Protein AF-A0A353LWJ9-F1 (afdb_monomer_lite)

Radius of gyration: 13.91 Å; chains: 1; bounding box: 26×33×42 Å

Structure (mmCIF, N/CA/C/O backbone):
data_AF-A0A353LWJ9-F1
#
_entry.id   AF-A0A353LWJ9-F1
#
loop_
_atom_site.group_PDB
_atom_site.id
_atom_site.type_symbol
_atom_site.label_atom_id
_atom_site.label_alt_id
_atom_site.label_comp_id
_atom_site.label_asym_id
_atom_site.label_entity_id
_atom_site.label_seq_id
_atom_site.pdbx_PDB_ins_code
_atom_site.Cartn_x
_atom_site.Cartn_y
_atom_site.Cartn_z
_atom_site.occupancy
_atom_site.B_iso_or_equiv
_atom_site.auth_seq_id
_atom_site.auth_comp_id
_atom_site.auth_asym_id
_atom_site.auth_atom_id
_atom_site.pdbx_PDB_model_num
ATOM 1 N N . MET A 1 1 ? -7.463 10.115 -16.243 1.00 48.38 1 MET A N 1
ATOM 2 C CA . MET A 1 1 ? -6.421 9.233 -15.682 1.00 48.38 1 MET A CA 1
ATOM 3 C C . MET A 1 1 ? -7.128 8.293 -14.727 1.00 48.38 1 MET A C 1
ATOM 5 O O . MET A 1 1 ? -7.811 8.787 -13.840 1.00 48.38 1 MET A O 1
ATOM 9 N N . SER A 1 2 ? -7.089 6.989 -14.992 1.00 74.62 2 SER A N 1
ATOM 10 C CA . SER A 1 2 ? -7.860 5.989 -14.246 1.00 74.62 2 SER A CA 1
ATOM 11 C C . SER A 1 2 ? -6.949 5.334 -13.216 1.00 74.62 2 SER A C 1
ATOM 13 O O . SER A 1 2 ? -6.092 4.542 -13.590 1.00 74.62 2 SER A O 1
ATOM 15 N N . TYR A 1 3 ? -7.115 5.683 -11.945 1.00 80.06 3 TYR A N 1
ATOM 16 C CA . TYR A 1 3 ? -6.455 4.996 -10.838 1.00 80.06 3 TYR A CA 1
ATOM 17 C C . TYR A 1 3 ? -7.334 3.849 -10.332 1.00 80.06 3 TYR A C 1
ATOM 19 O O . TYR A 1 3 ? -8.536 3.795 -10.595 1.00 80.06 3 TYR A O 1
ATOM 27 N N . VAL A 1 4 ? -6.728 2.918 -9.605 1.00 85.12 4 VAL A N 1
ATOM 28 C CA . VAL A 1 4 ? -7.444 1.869 -8.883 1.00 85.12 4 VAL A CA 1
ATOM 29 C C . VAL A 1 4 ? -7.578 2.265 -7.431 1.00 85.12 4 VAL A C 1
ATOM 31 O O . VAL A 1 4 ? -6.580 2.450 -6.742 1.00 85.12 4 VAL A O 1
ATOM 34 N N . GLU A 1 5 ? -8.816 2.332 -6.957 1.00 87.25 5 GLU A N 1
ATOM 35 C CA . GLU A 1 5 ? -9.094 2.472 -5.535 1.00 87.25 5 GLU A CA 1
ATOM 36 C C . GLU A 1 5 ? -8.991 1.121 -4.835 1.00 87.25 5 GLU A C 1
ATOM 38 O O . GLU A 1 5 ? -9.703 0.169 -5.157 1.00 87.25 5 GLU A O 1
ATOM 43 N N . VAL A 1 6 ? -8.122 1.065 -3.835 1.00 86.69 6 VAL A N 1
ATOM 44 C CA . VAL A 1 6 ? -7.999 -0.047 -2.903 1.00 86.69 6 VAL A CA 1
ATOM 45 C C . VAL A 1 6 ? -8.400 0.463 -1.530 1.00 86.69 6 VAL A C 1
ATOM 47 O O . VAL A 1 6 ? -7.777 1.374 -0.991 1.00 86.69 6 VAL A O 1
ATOM 50 N N . LYS A 1 7 ? -9.445 -0.126 -0.952 1.00 86.88 7 LYS A N 1
ATOM 51 C CA . LYS A 1 7 ? -9.912 0.211 0.395 1.00 86.88 7 LYS A CA 1
ATOM 52 C C . LYS A 1 7 ? -9.564 -0.941 1.320 1.00 86.88 7 LYS A C 1
ATOM 54 O O . LYS A 1 7 ? -10.064 -2.043 1.129 1.00 86.88 7 LYS A O 1
ATOM 59 N N . LEU A 1 8 ? -8.707 -0.668 2.292 1.00 85.50 8 LEU A N 1
ATOM 60 C CA . LEU A 1 8 ? -8.315 -1.603 3.340 1.00 85.50 8 LEU A CA 1
ATOM 61 C C . LEU A 1 8 ? -8.634 -0.989 4.696 1.00 85.50 8 LEU A C 1
ATOM 63 O O . LEU A 1 8 ? -8.748 0.226 4.837 1.00 85.50 8 LEU A O 1
ATOM 67 N N . ARG A 1 9 ? -8.806 -1.817 5.711 1.00 84.19 9 ARG A N 1
ATOM 68 C CA . ARG A 1 9 ? -8.881 -1.382 7.103 1.00 84.19 9 ARG A CA 1
ATOM 69 C C . ARG A 1 9 ? -7.539 -1.589 7.770 1.00 84.19 9 ARG A C 1
ATOM 71 O O . ARG A 1 9 ? -6.617 -2.148 7.189 1.00 84.19 9 ARG A O 1
ATOM 78 N N . GLU A 1 10 ? -7.417 -1.127 8.999 1.00 81.00 10 GLU A N 1
ATOM 79 C CA . GLU A 1 10 ? -6.293 -1.478 9.856 1.00 81.00 10 GLU A CA 1
ATOM 80 C C . GLU A 1 10 ? -6.149 -3.003 10.000 1.00 81.00 10 GLU A C 1
ATOM 82 O O . GLU A 1 10 ? -7.120 -3.710 10.297 1.00 81.00 10 GLU A O 1
ATOM 87 N N . TRP A 1 11 ? -4.913 -3.489 9.848 1.00 84.38 11 TRP A N 1
ATOM 88 C CA . TRP A 1 11 ? -4.534 -4.889 10.056 1.00 84.38 11 TRP A CA 1
ATOM 89 C C . TRP A 1 11 ? -5.171 -5.803 9.009 1.00 84.38 11 TRP A C 1
ATOM 91 O O . TRP A 1 11 ? -5.575 -6.925 9.320 1.00 84.38 11 TRP A O 1
ATOM 101 N N . GLU A 1 12 ? -5.317 -5.291 7.788 1.00 87.00 12 GLU A N 1
ATOM 102 C CA . GLU A 1 12 ? -5.725 -6.058 6.620 1.00 87.00 12 GLU A CA 1
ATOM 103 C C . GLU A 1 12 ? -4.546 -6.229 5.667 1.00 87.00 12 GLU A C 1
ATOM 105 O O . GLU A 1 12 ? -3.630 -5.410 5.595 1.00 87.00 12 GLU A O 1
ATOM 110 N N . GLU A 1 13 ? -4.576 -7.311 4.902 1.00 89.75 13 GLU A N 1
ATOM 111 C CA . GLU A 1 13 ? -3.641 -7.513 3.810 1.00 89.75 13 GLU A CA 1
ATOM 112 C C . GLU A 1 13 ? -4.393 -7.744 2.511 1.00 89.75 13 GLU A C 1
ATOM 114 O O . GLU A 1 13 ? -5.423 -8.415 2.475 1.00 89.75 13 GLU A O 1
ATOM 119 N N . LEU A 1 14 ? -3.849 -7.186 1.435 1.00 89.19 14 LEU A N 1
ATOM 120 C CA . LEU A 1 14 ? -4.291 -7.439 0.082 1.00 89.19 14 LEU A CA 1
ATOM 121 C C . LEU A 1 14 ? -3.157 -8.082 -0.697 1.00 89.19 14 LEU A C 1
ATOM 123 O O . LEU A 1 14 ? -2.072 -7.515 -0.867 1.00 89.19 14 LEU A O 1
ATOM 127 N N . LEU A 1 15 ? -3.440 -9.285 -1.176 1.00 88.06 15 LEU A N 1
ATOM 128 C CA . LEU A 1 15 ? -2.537 -10.058 -2.003 1.00 88.06 15 LEU A CA 1
ATOM 129 C C . LEU A 1 15 ? -2.816 -9.776 -3.489 1.00 88.06 15 LEU A C 1
ATOM 131 O O . LEU A 1 15 ? -3.960 -9.503 -3.870 1.00 88.06 15 LEU A O 1
ATOM 135 N N . PRO A 1 16 ? -1.793 -9.860 -4.355 1.00 85.88 16 PRO A N 1
ATOM 136 C CA . PRO A 1 16 ? -1.966 -9.793 -5.800 1.00 85.88 16 PRO A CA 1
ATOM 137 C C . PRO A 1 16 ? -2.471 -11.146 -6.326 1.00 85.88 16 PRO A C 1
ATOM 139 O O . PRO A 1 16 ? -1.732 -11.909 -6.951 1.00 85.88 16 PRO A O 1
ATOM 142 N N . GLU A 1 17 ? -3.725 -11.471 -6.020 1.00 87.31 17 GLU A N 1
ATOM 143 C CA . GLU A 1 17 ? -4.452 -12.634 -6.550 1.00 87.31 17 GLU A CA 1
ATOM 144 C C . GLU A 1 17 ? -5.204 -12.267 -7.834 1.00 87.31 17 GLU A C 1
ATOM 146 O O . GLU A 1 17 ? -5.427 -11.093 -8.084 1.00 87.31 17 GLU A O 1
ATOM 151 N N . LYS A 1 18 ? -5.625 -13.236 -8.659 1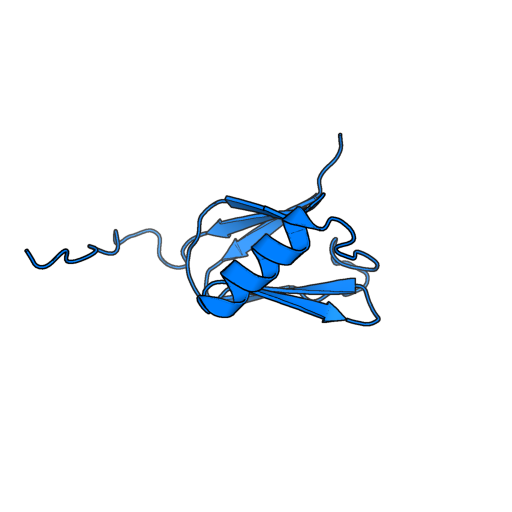.00 76.06 18 LYS A N 1
ATOM 152 C CA . LYS A 1 18 ? -6.236 -12.951 -9.978 1.00 76.06 18 LYS A CA 1
ATOM 153 C C . LYS A 1 18 ? -7.456 -12.018 -9.941 1.00 76.06 18 LYS A C 1
ATOM 155 O O . LYS A 1 18 ? -7.671 -11.298 -10.910 1.00 76.06 18 LYS A O 1
ATOM 160 N N . ASP A 1 19 ? -8.218 -12.031 -8.854 1.00 81.00 19 ASP A N 1
ATOM 161 C CA . ASP A 1 19 ? -9.386 -11.164 -8.643 1.00 81.00 19 ASP A CA 1
ATOM 162 C C . ASP A 1 19 ? -9.031 -9.835 -7.947 1.00 81.00 19 ASP A C 1
ATOM 164 O O . ASP A 1 19 ? -9.878 -8.958 -7.779 1.00 81.00 19 ASP A O 1
ATOM 168 N N . SER A 1 20 ? -7.770 -9.667 -7.546 1.00 82.81 20 SER A N 1
ATOM 169 C CA . SER A 1 20 ? -7.263 -8.466 -6.896 1.00 82.81 20 SER A CA 1
ATOM 170 C C . SER A 1 20 ? -6.838 -7.434 -7.935 1.00 82.81 20 SER A C 1
ATOM 172 O O . SER A 1 20 ? -6.117 -7.752 -8.887 1.00 82.81 20 SER A O 1
ATOM 174 N N . PRO A 1 21 ? -7.165 -6.153 -7.728 1.00 81.94 21 PRO A N 1
ATOM 175 C CA . PRO A 1 21 ? -6.751 -5.102 -8.644 1.00 81.94 21 PRO A CA 1
ATOM 176 C C . PRO A 1 21 ? -5.252 -4.759 -8.515 1.00 81.94 21 PRO A C 1
ATOM 178 O O . PRO A 1 21 ? -4.757 -3.872 -9.213 1.00 81.94 21 PRO A O 1
ATOM 181 N N . LEU A 1 22 ? -4.530 -5.453 -7.627 1.00 84.94 22 LEU A N 1
ATOM 182 C CA . LEU A 1 22 ? -3.074 -5.414 -7.494 1.00 84.94 22 LEU A CA 1
ATOM 183 C C . LEU A 1 22 ? -2.353 -6.496 -8.319 1.00 84.94 22 LEU A C 1
ATOM 185 O O . LEU A 1 22 ? -1.120 -6.516 -8.365 1.00 84.94 22 LEU A O 1
ATOM 189 N N . PHE A 1 23 ? -3.091 -7.398 -8.972 1.00 86.50 23 PHE A N 1
ATOM 190 C CA . PHE A 1 23 ? -2.513 -8.422 -9.837 1.00 86.50 23 PHE A CA 1
ATOM 191 C C . PHE A 1 23 ? -1.820 -7.798 -11.049 1.00 86.50 23 PHE A C 1
ATOM 193 O O . PHE A 1 23 ? -2.376 -6.924 -11.711 1.00 86.50 23 PHE A O 1
ATOM 200 N N . GLN A 1 24 ? -0.597 -8.250 -11.335 1.00 86.69 24 GLN A N 1
ATOM 201 C CA . GLN A 1 24 ? 0.267 -7.731 -12.405 1.00 86.69 24 GLN A CA 1
ATOM 202 C C . GLN A 1 24 ? 0.498 -6.208 -12.358 1.00 86.69 24 GLN A C 1
ATOM 204 O O . GLN A 1 24 ? 0.809 -5.590 -13.375 1.00 86.69 24 GLN A O 1
ATOM 209 N N . ARG A 1 25 ? 0.366 -5.597 -11.176 1.00 84.50 25 ARG A N 1
ATOM 210 C CA . ARG A 1 25 ? 0.714 -4.194 -10.924 1.00 84.50 25 ARG A CA 1
ATOM 211 C C . ARG A 1 25 ? 2.062 -4.107 -10.229 1.00 84.50 25 ARG A C 1
ATOM 213 O O . ARG A 1 25 ? 2.351 -4.923 -9.359 1.00 84.50 25 ARG A O 1
ATOM 220 N N . PHE A 1 26 ? 2.836 -3.094 -10.597 1.00 85.19 26 PHE A N 1
ATOM 221 C CA . PHE A 1 26 ? 4.186 -2.837 -10.099 1.00 85.19 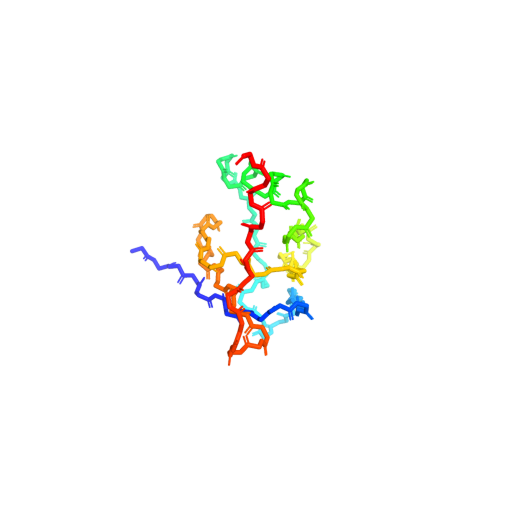26 PHE A CA 1
ATOM 222 C C . PHE A 1 26 ? 4.383 -1.333 -9.920 1.00 85.19 26 PHE A C 1
ATOM 224 O O . PHE A 1 26 ? 3.721 -0.539 -10.595 1.00 85.19 26 PHE A O 1
ATOM 231 N N . VAL A 1 27 ? 5.265 -0.943 -9.002 1.00 84.31 27 VAL A N 1
ATOM 232 C CA . VAL A 1 27 ? 5.586 0.466 -8.752 1.00 84.31 27 VAL A CA 1
ATOM 233 C C . VAL A 1 27 ? 6.813 0.827 -9.580 1.00 84.31 27 VAL A C 1
ATOM 235 O O . VAL A 1 27 ? 7.945 0.568 -9.180 1.00 84.31 27 VAL A O 1
ATOM 238 N N . ASP A 1 28 ? 6.598 1.434 -10.746 1.00 83.44 28 ASP A N 1
ATOM 239 C CA . ASP A 1 28 ? 7.700 1.851 -11.627 1.00 83.44 28 ASP A CA 1
ATOM 240 C C . ASP A 1 28 ? 8.170 3.291 -11.347 1.00 83.44 28 ASP A C 1
ATOM 242 O O . ASP A 1 28 ? 9.330 3.640 -11.562 1.00 83.44 28 ASP A O 1
ATOM 246 N N . ASP A 1 29 ? 7.288 4.117 -10.781 1.00 86.00 29 ASP A N 1
ATOM 247 C CA . ASP A 1 29 ? 7.546 5.531 -10.524 1.00 86.00 29 ASP A CA 1
ATOM 248 C C . ASP A 1 29 ? 8.503 5.756 -9.327 1.00 86.00 29 ASP A C 1
ATOM 250 O O . ASP A 1 29 ? 8.258 5.245 -8.227 1.00 86.00 29 ASP A O 1
ATOM 254 N N . PRO A 1 30 ? 9.583 6.548 -9.492 1.00 86.31 30 PRO A N 1
ATOM 255 C CA . PRO A 1 30 ? 10.565 6.775 -8.434 1.00 86.31 30 PRO A CA 1
ATOM 256 C C . PRO A 1 30 ? 9.996 7.511 -7.214 1.00 86.31 30 PRO A C 1
ATOM 258 O O . PRO A 1 30 ? 10.408 7.213 -6.094 1.00 86.31 30 PRO A O 1
ATOM 261 N N . ALA A 1 31 ? 9.038 8.430 -7.384 1.00 86.44 31 ALA A N 1
ATOM 262 C CA . ALA A 1 31 ? 8.415 9.108 -6.243 1.00 86.44 31 ALA A CA 1
ATOM 263 C C . ALA A 1 31 ? 7.573 8.129 -5.410 1.00 86.44 31 ALA A C 1
ATOM 265 O O . ALA A 1 31 ? 7.614 8.142 -4.179 1.00 86.44 31 ALA A O 1
ATOM 266 N N . SER A 1 32 ? 6.874 7.222 -6.087 1.00 87.50 32 SER A N 1
ATOM 267 C CA . SER A 1 32 ? 6.084 6.157 -5.478 1.00 87.50 32 SER A CA 1
ATOM 268 C C . SER A 1 32 ? 6.960 5.140 -4.744 1.00 87.50 32 SER A C 1
ATOM 270 O O . SER A 1 32 ? 6.576 4.689 -3.667 1.00 87.50 32 SER A O 1
ATOM 272 N N . LYS A 1 33 ? 8.160 4.826 -5.259 1.00 88.25 33 LYS A N 1
ATOM 273 C CA . LYS A 1 33 ? 9.143 3.987 -4.547 1.00 88.25 33 LYS A CA 1
ATOM 274 C C . LYS A 1 33 ? 9.609 4.626 -3.241 1.00 88.25 33 LYS A C 1
ATOM 276 O O . LYS A 1 33 ? 9.552 3.970 -2.208 1.00 88.25 33 LYS A O 1
ATOM 281 N N . ILE A 1 34 ? 9.983 5.907 -3.269 1.00 88.88 34 ILE A N 1
ATOM 282 C CA . ILE A 1 34 ? 10.399 6.642 -2.060 1.00 88.88 34 ILE A CA 1
ATOM 283 C C . ILE A 1 34 ? 9.269 6.654 -1.026 1.00 88.88 34 ILE A C 1
ATOM 285 O O . ILE A 1 34 ? 9.494 6.411 0.157 1.00 88.88 34 ILE A O 1
ATOM 289 N N . LEU A 1 35 ? 8.036 6.900 -1.472 1.00 87.00 35 LEU A N 1
ATOM 290 C CA . LEU A 1 35 ? 6.869 6.890 -0.599 1.00 87.00 35 LEU A CA 1
ATOM 291 C C . LEU A 1 35 ? 6.616 5.500 0.007 1.00 87.00 35 LEU A C 1
ATOM 293 O O . LEU A 1 35 ? 6.311 5.401 1.193 1.00 87.00 35 LEU A O 1
ATOM 297 N N . VAL A 1 36 ? 6.776 4.429 -0.774 1.00 88.75 36 VAL A N 1
ATOM 298 C CA . VAL A 1 36 ? 6.698 3.049 -0.273 1.00 88.75 36 VAL A CA 1
ATOM 299 C C . VAL A 1 36 ? 7.771 2.784 0.784 1.00 88.75 36 VAL A C 1
ATOM 301 O O . VAL A 1 36 ? 7.449 2.238 1.836 1.00 88.75 36 VAL A O 1
ATOM 304 N N . GLU A 1 37 ? 9.017 3.199 0.554 1.00 89.06 37 GLU A N 1
ATOM 305 C CA . GLU A 1 37 ? 10.099 3.031 1.531 1.00 89.06 37 GLU A CA 1
ATOM 306 C C . GLU A 1 37 ? 9.829 3.796 2.833 1.00 89.06 37 GLU A C 1
ATOM 308 O O . GLU A 1 37 ? 9.992 3.233 3.915 1.00 89.06 37 GLU A O 1
ATOM 313 N N . GLU A 1 38 ? 9.337 5.035 2.749 1.00 88.69 38 GLU A N 1
ATOM 314 C CA . GLU A 1 38 ? 8.935 5.832 3.915 1.00 88.69 38 GLU A CA 1
ATOM 315 C C . GLU A 1 38 ? 7.805 5.165 4.713 1.00 88.69 38 GLU A C 1
ATOM 317 O O . GLU A 1 38 ? 7.855 5.104 5.945 1.00 88.69 38 GLU A O 1
ATOM 322 N N . LEU A 1 39 ? 6.774 4.655 4.031 1.00 85.69 39 LEU A N 1
ATOM 323 C CA . LEU A 1 39 ? 5.644 3.981 4.677 1.00 85.69 39 LEU A CA 1
ATOM 324 C C . LEU A 1 39 ? 6.070 2.673 5.352 1.00 85.69 39 LEU A C 1
ATOM 326 O O . LEU A 1 39 ? 5.696 2.439 6.508 1.00 85.69 39 LEU A O 1
ATOM 330 N N . ASN A 1 40 ? 6.888 1.877 4.657 1.00 88.50 40 ASN A N 1
ATOM 331 C CA . ASN A 1 40 ? 7.464 0.638 5.172 1.00 88.50 40 ASN A CA 1
ATOM 332 C C . ASN A 1 40 ? 8.352 0.924 6.390 1.00 88.50 40 ASN A C 1
ATOM 334 O O . ASN A 1 40 ? 8.224 0.262 7.419 1.00 88.50 40 ASN A O 1
ATOM 338 N N . GLY A 1 41 ? 9.209 1.948 6.310 1.00 86.50 41 GLY A N 1
ATOM 339 C CA . GLY A 1 41 ? 10.112 2.356 7.389 1.00 86.50 41 GLY A CA 1
ATOM 340 C C . GLY A 1 41 ? 9.384 2.836 8.646 1.00 86.50 41 GLY A C 1
ATOM 341 O O . GLY A 1 41 ? 9.855 2.614 9.760 1.00 86.50 41 GLY A O 1
ATOM 342 N N . ARG A 1 42 ? 8.195 3.431 8.492 1.00 84.88 42 ARG A N 1
ATOM 343 C CA . ARG A 1 42 ? 7.320 3.810 9.616 1.00 84.88 42 ARG A CA 1
ATOM 344 C C . ARG A 1 42 ? 6.535 2.632 10.197 1.00 84.88 42 ARG A C 1
ATOM 346 O O . ARG A 1 42 ? 5.909 2.790 11.241 1.00 84.88 42 ARG A O 1
ATOM 353 N N . GLY A 1 43 ? 6.523 1.479 9.525 1.00 81.56 43 GLY A N 1
ATOM 354 C CA . GLY A 1 43 ? 5.779 0.288 9.935 1.00 81.56 43 GLY A CA 1
ATOM 355 C C . GLY A 1 43 ? 4.259 0.422 9.820 1.00 81.56 43 GLY A C 1
ATOM 356 O O . GLY A 1 43 ? 3.540 -0.444 10.313 1.00 81.56 43 GLY A O 1
ATOM 357 N N . ILE A 1 44 ? 3.753 1.482 9.179 1.00 81.12 44 ILE A N 1
ATOM 358 C CA . ILE A 1 44 ? 2.314 1.769 9.121 1.00 81.12 44 ILE A CA 1
ATOM 359 C C . ILE A 1 44 ? 1.633 1.007 7.980 1.00 81.12 44 ILE A C 1
ATOM 361 O O . ILE A 1 44 ? 0.571 0.414 8.173 1.00 81.12 44 ILE A O 1
ATOM 365 N N . ILE A 1 45 ? 2.247 1.004 6.798 1.00 87.06 45 ILE A N 1
ATOM 366 C CA . ILE A 1 45 ? 1.856 0.167 5.662 1.00 87.06 45 ILE A CA 1
ATOM 367 C C . ILE A 1 45 ? 3.116 -0.539 5.193 1.00 87.06 45 ILE A C 1
ATOM 369 O O . ILE A 1 45 ? 4.160 0.092 5.090 1.00 87.06 45 ILE A O 1
ATOM 373 N N . ASN A 1 46 ? 2.994 -1.824 4.885 1.00 89.62 46 ASN A N 1
ATOM 374 C CA . ASN A 1 46 ? 4.022 -2.604 4.235 1.00 89.62 46 ASN A CA 1
ATOM 375 C C . ASN A 1 46 ? 3.608 -2.914 2.794 1.00 89.62 46 ASN A C 1
ATOM 377 O O . ASN A 1 46 ? 2.690 -3.699 2.554 1.00 89.62 46 ASN A O 1
ATOM 381 N N . VAL A 1 47 ? 4.282 -2.299 1.831 1.00 89.88 47 VAL A N 1
ATOM 382 C CA . VAL A 1 47 ? 4.101 -2.547 0.401 1.00 89.88 47 VAL A CA 1
ATOM 383 C C . VAL A 1 47 ? 5.289 -3.354 -0.104 1.00 89.88 47 VAL A C 1
ATOM 385 O O . VAL A 1 47 ? 6.446 -3.016 0.147 1.00 89.88 47 VAL A O 1
ATOM 388 N N . SER A 1 48 ? 5.013 -4.459 -0.791 1.00 89.44 48 SER A N 1
ATOM 389 C CA . SER A 1 48 ? 6.034 -5.363 -1.320 1.00 89.44 48 SER A CA 1
ATOM 390 C C . SER A 1 48 ? 5.668 -5.827 -2.721 1.00 89.44 48 SER A C 1
ATOM 392 O O . SER A 1 48 ? 4.553 -6.282 -2.967 1.00 89.44 48 SER A O 1
ATOM 394 N N . GLU A 1 49 ? 6.621 -5.754 -3.640 1.00 88.50 49 GLU A N 1
ATOM 395 C CA . GLU A 1 49 ? 6.456 -6.263 -4.999 1.00 88.50 49 GLU A CA 1
ATOM 396 C C . GLU A 1 49 ? 6.717 -7.774 -5.030 1.00 88.50 49 GLU A C 1
ATOM 398 O O . GLU A 1 49 ? 7.785 -8.257 -4.654 1.00 88.50 49 GLU A O 1
ATOM 403 N N . LEU A 1 50 ? 5.719 -8.539 -5.467 1.00 86.94 50 LEU A N 1
ATOM 404 C CA . LEU A 1 50 ? 5.789 -9.983 -5.669 1.00 86.94 50 LEU A CA 1
ATOM 405 C C . LEU A 1 50 ? 5.803 -10.300 -7.167 1.00 86.94 50 LEU A C 1
ATOM 407 O O . LEU A 1 50 ? 5.359 -9.509 -7.992 1.00 86.94 50 LEU A O 1
ATOM 411 N N . ARG A 1 51 ? 6.211 -11.522 -7.535 1.00 86.00 51 ARG A N 1
ATOM 412 C CA . ARG A 1 51 ? 6.152 -12.008 -8.932 1.00 86.00 51 ARG A CA 1
ATOM 413 C C . ARG A 1 51 ? 4.762 -11.832 -9.566 1.00 86.00 51 ARG A C 1
ATOM 415 O O . ARG A 1 51 ? 4.662 -11.635 -10.772 1.00 86.00 51 ARG A O 1
ATOM 422 N N . SER A 1 52 ? 3.711 -11.941 -8.759 1.00 85.38 52 SER A N 1
ATOM 423 C CA . SER A 1 52 ? 2.314 -11.867 -9.196 1.00 85.38 52 SER A CA 1
ATOM 424 C C . SER A 1 52 ? 1.754 -10.439 -9.240 1.00 85.38 52 SER A C 1
ATOM 426 O O . SER A 1 52 ? 0.660 -10.250 -9.763 1.00 85.38 52 SER A O 1
ATOM 428 N N . GLY A 1 53 ? 2.465 -9.445 -8.699 1.00 89.50 53 GLY A N 1
ATOM 429 C CA . GLY A 1 53 ? 2.014 -8.057 -8.579 1.00 89.50 53 GLY A CA 1
ATOM 430 C C . GLY A 1 53 ? 2.321 -7.462 -7.203 1.00 89.50 53 GLY A C 1
ATOM 431 O O . GLY A 1 53 ? 3.216 -7.930 -6.502 1.00 89.50 53 GLY A O 1
ATOM 432 N N . LEU A 1 54 ? 1.553 -6.463 -6.779 1.00 89.81 54 LEU A N 1
ATOM 433 C CA . LEU A 1 54 ? 1.775 -5.755 -5.516 1.00 89.81 54 LEU A CA 1
ATOM 434 C C . LEU A 1 54 ? 1.065 -6.420 -4.333 1.00 89.81 54 LEU A C 1
AT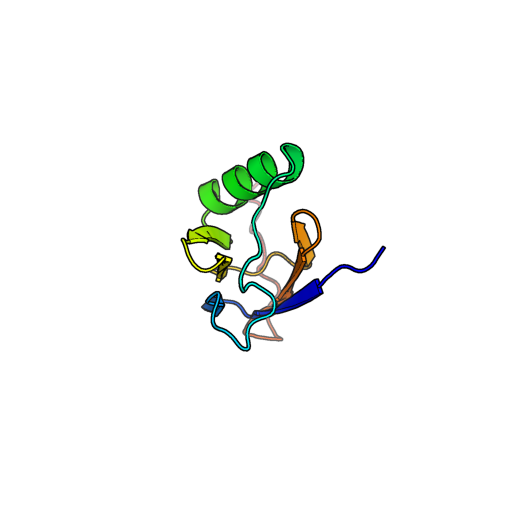OM 436 O O . LEU A 1 54 ? -0.131 -6.695 -4.380 1.00 89.81 54 LEU A O 1
ATOM 440 N N . LYS A 1 55 ? 1.794 -6.629 -3.238 1.00 90.94 55 LYS A N 1
ATOM 441 C CA . LYS A 1 55 ? 1.241 -6.961 -1.924 1.00 90.94 55 LYS A CA 1
ATOM 442 C C . LYS A 1 55 ? 1.207 -5.705 -1.062 1.00 90.94 55 LYS A C 1
ATOM 444 O O . LYS A 1 55 ? 2.211 -5.004 -0.960 1.00 90.94 55 LYS A O 1
ATOM 449 N N . ILE A 1 56 ? 0.073 -5.457 -0.415 1.00 90.50 56 ILE A N 1
ATOM 450 C CA . ILE A 1 56 ? -0.109 -4.349 0.527 1.00 90.50 56 ILE A CA 1
ATOM 451 C C . ILE A 1 56 ? -0.590 -4.926 1.855 1.00 90.50 56 ILE A C 1
ATOM 453 O O . ILE A 1 56 ? -1.549 -5.686 1.887 1.00 90.50 56 ILE A O 1
ATOM 457 N N . VAL A 1 57 ? 0.066 -4.561 2.949 1.00 90.25 57 VAL A N 1
ATOM 458 C CA . VAL A 1 57 ? -0.320 -4.92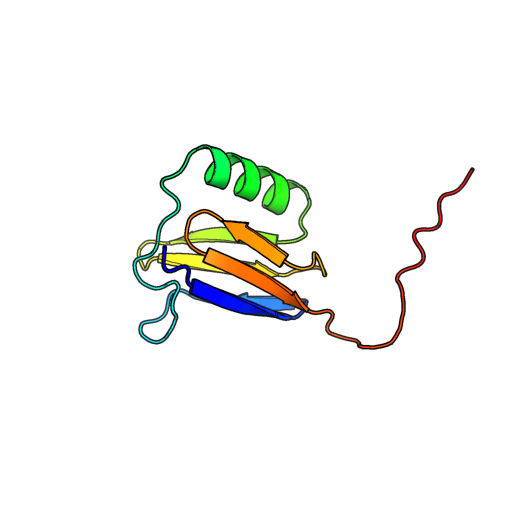0 4.317 1.00 90.25 57 VAL A CA 1
ATOM 459 C C . VAL A 1 57 ? -0.466 -3.638 5.113 1.00 90.25 57 VAL A C 1
ATOM 461 O O . VAL A 1 57 ? 0.447 -2.821 5.132 1.00 90.25 57 VAL A O 1
ATOM 464 N N . THR A 1 58 ? -1.594 -3.434 5.771 1.00 88.19 58 THR A N 1
ATOM 465 C CA . THR A 1 58 ? -1.844 -2.256 6.602 1.00 88.19 58 THR A CA 1
ATOM 466 C C . THR A 1 58 ? -1.679 -2.638 8.068 1.00 88.19 58 THR A C 1
ATOM 468 O O . THR A 1 58 ? -2.243 -3.623 8.523 1.00 88.19 58 THR A O 1
ATOM 471 N N . ASN A 1 59 ? -0.932 -1.853 8.839 1.00 83.94 59 ASN A N 1
ATOM 472 C CA . ASN A 1 59 ? -0.780 -2.047 10.285 1.00 83.94 59 ASN A CA 1
ATOM 473 C C . ASN A 1 59 ? -1.447 -0.927 11.089 1.00 83.94 59 ASN A C 1
ATOM 475 O O . ASN A 1 59 ? -1.938 -1.184 12.181 1.00 83.94 59 ASN A O 1
ATOM 479 N N . SER A 1 60 ? -1.515 0.297 10.559 1.00 77.75 60 SER A N 1
ATOM 480 C CA . SER A 1 60 ? -2.186 1.416 11.241 1.00 77.75 60 SER A CA 1
ATOM 481 C C . SER A 1 60 ? -2.952 2.301 10.265 1.00 77.75 60 SER A C 1
ATOM 483 O O . SER A 1 60 ? -2.707 2.291 9.057 1.00 77.75 60 SER A O 1
ATOM 485 N N . HIS A 1 61 ? -3.889 3.086 10.792 1.00 77.12 61 HIS A N 1
ATOM 486 C CA . HIS A 1 61 ? -4.648 4.059 10.021 1.00 77.12 61 HIS A CA 1
ATOM 487 C C . HIS A 1 61 ? -3.757 5.204 9.508 1.00 77.12 61 HIS A C 1
ATOM 489 O O . HIS A 1 61 ? -3.067 5.867 10.280 1.00 77.12 61 HIS A O 1
ATOM 495 N N . VAL A 1 62 ? -3.818 5.467 8.199 1.00 72.38 62 VAL A N 1
ATOM 496 C CA . VAL A 1 62 ? -3.071 6.548 7.516 1.00 72.38 62 VAL A CA 1
ATOM 497 C C . VAL A 1 62 ? -3.934 7.430 6.622 1.00 72.38 62 VAL A C 1
ATOM 499 O O . VAL A 1 62 ? -3.435 8.383 6.029 1.00 72.38 62 VAL A O 1
ATOM 502 N N . GLY A 1 63 ? -5.234 7.152 6.526 1.00 80.56 63 GLY A N 1
ATOM 503 C CA . GLY A 1 63 ? -6.119 7.869 5.614 1.00 80.56 63 GLY A CA 1
ATOM 504 C C . GLY A 1 63 ? -5.954 7.383 4.175 1.00 80.56 63 GLY A C 1
ATOM 505 O O . GLY A 1 63 ? -6.020 6.183 3.930 1.00 80.56 63 GLY A O 1
ATOM 506 N N . SER A 1 64 ? -5.795 8.301 3.217 1.00 84.31 64 SER A N 1
ATOM 507 C CA . SER A 1 64 ? -5.667 7.966 1.790 1.00 84.31 64 SER A CA 1
ATOM 508 C C . SER A 1 64 ? -4.293 8.342 1.255 1.00 84.31 64 SER A C 1
ATOM 510 O O . SER A 1 64 ? -3.872 9.488 1.391 1.00 84.31 64 SER A O 1
ATOM 512 N N . VAL A 1 65 ? -3.622 7.389 0.619 1.00 85.00 65 VAL A N 1
ATOM 513 C CA . VAL A 1 65 ? -2.312 7.564 -0.000 1.00 85.00 65 VAL A CA 1
ATOM 514 C C . VAL A 1 65 ? -2.356 7.121 -1.455 1.00 85.00 65 VAL A C 1
ATOM 516 O O . VAL A 1 65 ? -2.980 6.118 -1.797 1.00 85.00 65 VAL A O 1
ATOM 519 N N . GLN A 1 66 ? -1.700 7.884 -2.321 1.00 86.25 66 GLN A N 1
ATOM 520 C CA . GLN A 1 66 ? -1.570 7.550 -3.730 1.00 86.25 66 GLN A CA 1
ATOM 521 C C . GLN A 1 66 ? -0.171 6.988 -3.992 1.00 86.25 66 GLN A C 1
ATOM 523 O O . GLN A 1 66 ? 0.829 7.639 -3.697 1.00 86.25 66 GLN A O 1
ATOM 528 N N . ILE A 1 67 ? -0.117 5.776 -4.539 1.00 85.88 67 ILE A N 1
ATOM 529 C CA . ILE A 1 67 ? 1.101 5.064 -4.927 1.00 85.88 67 ILE A CA 1
ATOM 530 C C . ILE A 1 67 ? 0.986 4.802 -6.430 1.00 85.88 67 ILE A C 1
ATOM 532 O O . ILE A 1 67 ? 0.307 3.863 -6.850 1.00 85.88 67 ILE A O 1
ATOM 536 N N . GLY A 1 68 ? 1.591 5.664 -7.247 1.00 84.06 68 GLY A N 1
ATOM 537 C CA . GLY A 1 68 ? 1.426 5.647 -8.702 1.00 84.06 68 GLY A CA 1
ATOM 538 C C . GLY A 1 68 ? -0.049 5.729 -9.110 1.00 84.06 68 GLY A C 1
ATOM 539 O O . GLY A 1 68 ? -0.744 6.702 -8.801 1.00 84.06 68 GLY A O 1
ATOM 540 N N . ASP A 1 69 ? -0.531 4.676 -9.770 1.00 85.94 69 ASP A N 1
ATOM 541 C CA . ASP A 1 69 ? -1.921 4.517 -10.216 1.00 85.94 69 ASP A CA 1
ATOM 542 C C . ASP A 1 69 ? -2.836 3.829 -9.184 1.00 85.94 69 ASP A C 1
ATOM 544 O O . ASP A 1 69 ? -3.965 3.454 -9.508 1.00 85.94 69 ASP A O 1
ATOM 548 N N . ILE A 1 70 ? -2.370 3.611 -7.951 1.00 87.38 70 ILE A N 1
ATOM 549 C CA . ILE A 1 70 ? -3.143 2.976 -6.878 1.00 87.38 70 ILE A CA 1
ATOM 550 C C . ILE A 1 70 ? -3.474 4.022 -5.820 1.00 87.38 70 ILE A C 1
ATOM 552 O O . ILE A 1 70 ? -2.591 4.597 -5.189 1.00 87.38 70 ILE A O 1
ATOM 556 N N . GLN A 1 71 ? -4.763 4.234 -5.588 1.00 89.56 71 GLN A N 1
ATOM 557 C CA . GLN A 1 71 ? -5.263 5.022 -4.477 1.00 89.56 71 GLN A CA 1
ATOM 558 C C . GLN A 1 71 ? -5.617 4.081 -3.328 1.00 89.56 71 GLN A C 1
ATOM 560 O O . GLN A 1 71 ? -6.649 3.415 -3.352 1.00 89.56 71 GLN A O 1
ATOM 565 N N . LEU A 1 72 ? -4.742 4.007 -2.330 1.00 87.19 72 LEU A N 1
ATOM 566 C CA . LEU A 1 72 ? -4.929 3.189 -1.142 1.00 87.19 72 LEU A CA 1
ATOM 567 C C . LEU A 1 72 ? -5.588 4.018 -0.038 1.00 87.19 72 LEU A C 1
ATOM 569 O O . LEU A 1 72 ? -5.002 4.972 0.464 1.00 87.19 72 LEU A O 1
ATOM 573 N N . SER A 1 73 ? -6.780 3.621 0.389 1.00 87.75 73 SER A N 1
ATOM 574 C CA . SER A 1 73 ? -7.457 4.193 1.550 1.00 87.75 73 SER A CA 1
ATOM 575 C C . SER A 1 73 ? -7.465 3.182 2.687 1.00 87.75 73 SER A C 1
ATOM 577 O O . SER A 1 73 ? -8.064 2.117 2.563 1.00 87.75 73 SER A O 1
ATOM 579 N N . VAL A 1 74 ? -6.820 3.532 3.799 1.00 84.81 74 VAL A N 1
ATOM 580 C CA . VAL A 1 74 ? -6.806 2.745 5.031 1.00 84.81 74 VAL A CA 1
ATOM 581 C C . VAL A 1 74 ? -7.796 3.346 6.018 1.00 84.81 74 VAL A C 1
ATOM 583 O O . VAL A 1 74 ? -7.539 4.404 6.591 1.00 84.81 74 VAL A O 1
ATOM 586 N N . ALA A 1 75 ? -8.930 2.687 6.229 1.00 80.75 75 ALA A N 1
ATOM 587 C CA . ALA A 1 75 ? -9.921 3.084 7.224 1.00 80.75 75 ALA A CA 1
ATOM 588 C C . ALA A 1 75 ? -9.564 2.522 8.614 1.00 80.75 75 ALA A C 1
ATOM 590 O O . ALA A 1 75 ? -9.016 1.419 8.704 1.00 80.75 75 ALA A O 1
ATOM 591 N N . PRO A 1 76 ? -9.864 3.243 9.707 1.00 74.12 76 PRO A N 1
ATOM 592 C CA . PRO A 1 76 ? -9.656 2.707 11.044 1.00 74.12 76 PRO A CA 1
ATOM 593 C C . PRO A 1 76 ? -10.570 1.494 11.275 1.00 74.12 76 PRO A C 1
ATOM 595 O O . PRO A 1 76 ? -11.704 1.468 10.791 1.00 74.12 76 PRO A O 1
ATOM 598 N N . LYS A 1 77 ? -10.102 0.478 12.013 1.00 65.94 77 LYS A N 1
ATOM 599 C CA . LYS A 1 77 ? -10.943 -0.695 12.350 1.00 65.94 77 LYS A CA 1
ATOM 600 C C . LYS A 1 77 ? -12.038 -0.355 13.361 1.00 65.94 77 LYS A C 1
ATOM 602 O O . LYS A 1 77 ? -13.023 -1.083 13.459 1.00 65.94 77 LYS A O 1
ATOM 607 N N . ILE A 1 78 ? -11.843 0.724 14.119 1.00 64.75 78 ILE A N 1
ATOM 608 C CA . ILE A 1 78 ? -12.742 1.186 15.173 1.00 64.75 78 ILE A CA 1
ATOM 609 C C . ILE A 1 78 ? -13.189 2.610 14.829 1.00 64.75 78 ILE A C 1
ATOM 611 O O . ILE A 1 78 ? -12.440 3.571 14.996 1.00 64.75 78 ILE A O 1
ATOM 615 N N . GLU A 1 79 ? -14.428 2.755 14.362 1.00 58.16 79 GLU A N 1
ATOM 616 C CA . GLU A 1 79 ? -15.113 4.047 14.265 1.00 58.16 79 GLU A CA 1
ATOM 617 C C . GLU A 1 79 ? -15.448 4.531 15.686 1.00 58.16 79 GLU A C 1
ATOM 619 O O . GLU A 1 79 ? -16.554 4.306 16.172 1.00 58.16 79 GLU A O 1
ATOM 624 N N . GLY A 1 80 ? -14.494 5.116 16.423 1.00 52.16 80 GLY A N 1
ATOM 625 C CA . GLY A 1 80 ? -14.850 5.559 17.777 1.00 52.16 80 GLY A CA 1
ATOM 626 C C . GLY A 1 80 ? -13.818 6.154 18.720 1.00 52.16 80 GLY A C 1
ATOM 627 O O . GLY A 1 80 ? -14.237 6.611 19.778 1.00 52.16 80 GLY A O 1
ATOM 628 N N . MET A 1 81 ? -12.521 6.215 18.414 1.00 49.81 81 MET A N 1
ATOM 629 C CA . MET A 1 81 ? -11.593 6.937 19.294 1.00 49.81 81 MET A CA 1
ATOM 630 C C . MET A 1 81 ? -10.551 7.701 18.481 1.00 49.81 81 MET A C 1
ATOM 632 O O . MET A 1 81 ? -9.720 7.064 17.833 1.00 49.81 81 MET A O 1
ATOM 636 N N . PRO A 1 82 ? -10.554 9.050 18.500 1.00 50.56 82 PRO A N 1
ATOM 637 C CA . PRO A 1 82 ? -9.389 9.792 18.054 1.00 50.56 82 PRO A CA 1
ATOM 638 C C . PRO A 1 82 ? -8.220 9.338 18.924 1.00 50.56 82 PRO A C 1
ATOM 640 O O . PRO A 1 82 ? -8.268 9.445 20.150 1.00 50.56 82 PRO A O 1
ATOM 643 N N . LEU A 1 83 ? -7.187 8.781 18.295 1.00 53.94 83 LEU A N 1
ATOM 644 C CA . LEU A 1 83 ? -5.914 8.552 18.956 1.00 53.94 83 LEU A CA 1
ATOM 645 C C . LEU A 1 83 ? -5.408 9.932 19.378 1.00 53.94 83 LEU A C 1
ATOM 647 O O . LEU A 1 83 ? -4.891 10.689 18.557 1.00 53.94 83 LEU A O 1
ATOM 651 N N . SER A 1 84 ? -5.620 10.293 20.644 1.00 47.53 84 SER A N 1
ATOM 652 C CA . SER A 1 84 ? -4.971 11.447 21.244 1.00 47.53 84 SER A CA 1
ATOM 653 C C . SER A 1 84 ? -3.475 11.197 21.149 1.00 47.53 84 SER A C 1
ATOM 655 O O . SER A 1 84 ? -2.903 10.460 21.950 1.00 47.53 84 SER A O 1
ATOM 657 N N . VAL A 1 85 ? -2.842 11.797 20.145 1.00 49.56 85 VAL A N 1
ATOM 658 C CA . VAL A 1 85 ? -1.416 12.084 20.178 1.00 49.56 85 VAL A CA 1
ATOM 659 C C . VAL A 1 85 ? -1.195 12.918 21.435 1.00 49.56 85 VAL A C 1
ATOM 661 O O . VAL A 1 85 ? -1.456 14.119 21.449 1.00 49.56 85 VAL A O 1
ATOM 664 N N . GLN A 1 86 ? -0.798 12.273 22.533 1.00 45.28 86 GLN A N 1
ATOM 665 C CA . GLN A 1 86 ? -0.285 12.992 23.688 1.00 45.28 86 GLN A CA 1
ATOM 666 C C . GLN A 1 86 ? 1.025 13.632 23.234 1.00 45.28 86 GLN A C 1
ATOM 668 O O . GLN A 1 86 ? 2.079 13.004 23.229 1.00 45.28 86 GLN A O 1
ATOM 673 N N . LYS A 1 87 ? 0.934 14.874 22.755 1.00 49.19 87 LYS A N 1
ATOM 674 C CA . LYS A 1 87 ? 2.076 15.776 22.731 1.00 49.19 87 LYS A CA 1
ATOM 675 C C . LYS A 1 87 ? 2.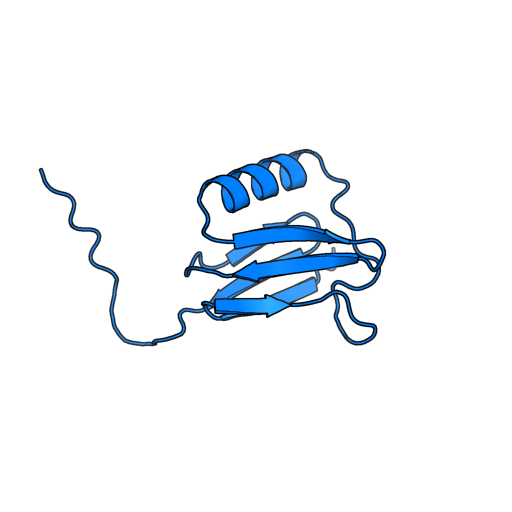363 16.114 24.188 1.00 49.19 87 LYS A C 1
ATOM 677 O O . LYS A 1 87 ? 1.669 16.940 24.768 1.00 49.19 87 LYS A O 1
ATOM 682 N N . GLU A 1 88 ? 3.346 15.446 24.772 1.00 45.44 88 GLU A N 1
ATOM 683 C CA . GLU A 1 88 ? 4.020 15.971 25.954 1.00 45.44 88 GLU A CA 1
ATOM 684 C C . GLU A 1 88 ? 4.793 17.223 25.525 1.00 45.44 88 GLU A C 1
ATOM 686 O O . GLU A 1 88 ? 5.730 17.090 24.745 1.00 45.44 88 GLU A O 1
ATOM 691 N N . TYR A 1 89 ? 4.361 18.410 25.971 1.00 45.72 89 TYR A N 1
ATOM 692 C CA . TYR A 1 89 ? 5.183 19.613 26.188 1.00 45.72 89 TYR A CA 1
ATOM 693 C C . TYR A 1 89 ? 4.466 20.575 27.138 1.00 45.72 89 TYR A C 1
ATOM 695 O O . TYR A 1 89 ? 3.265 20.843 26.906 1.00 45.72 89 TYR A O 1
#

Sequence (89 aa):
MSYVEVKLREWEELLPEKDSPLFQRFVDDPASKILVEELNGRGIINVSELRSGLKIVTNSHVGSVQIGDIQLSVAPKIEGMPLSVQKEY

Foldseek 3Di:
DAAAEDEAEAFDKDDLDPPGPQFPEDQPDPVLVVVQVVCVVVVQKHWDADPGGIIIGGHHADAWDDRPRYIYGYHYPDPPDDPPPPPDD

Secondary structure (DSSP, 8-state):
--PEEEEEETT-EE---TTSTTBT-----HHHHHHHHH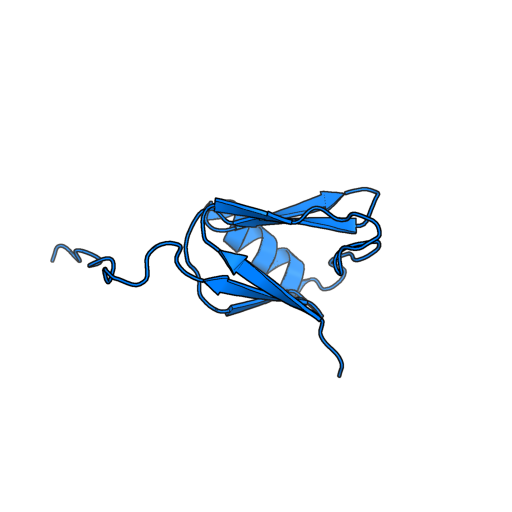HHHTTSEEEEEETTEEEEEE-S--EEEEETTEEEEEE-S-TT---------

pLDDT: mean 80.1, std 12.97, range [45.28, 90.94]